Protein AF-A0A7X8VBN8-F1 (afdb_monomer_lite)

Structure (mmCIF, N/CA/C/O backbone):
data_AF-A0A7X8VBN8-F1
#
_entry.id   AF-A0A7X8VBN8-F1
#
loop_
_atom_site.group_PDB
_atom_site.id
_atom_site.type_symbol
_atom_site.label_atom_id
_atom_site.label_alt_id
_atom_site.label_comp_id
_atom_site.label_asym_id
_atom_site.label_entity_id
_atom_site.label_seq_id
_atom_site.pdbx_PDB_ins_code
_atom_site.Cartn_x
_atom_site.Cartn_y
_atom_site.Cartn_z
_atom_site.occupancy
_atom_site.B_iso_or_equiv
_atom_site.auth_seq_id
_atom_site.auth_comp_id
_atom_site.auth_asym_id
_atom_site.auth_atom_id
_atom_site.pdbx_PDB_model_num
ATOM 1 N N . MET A 1 1 ? -32.458 -10.346 3.903 1.00 49.62 1 MET A N 1
ATOM 2 C CA . MET A 1 1 ? -31.113 -10.942 4.096 1.00 49.62 1 MET A CA 1
ATOM 3 C C . MET A 1 1 ? -30.319 -10.821 2.793 1.00 49.62 1 MET A C 1
ATOM 5 O O . MET A 1 1 ? -30.757 -11.401 1.813 1.00 49.62 1 MET A O 1
ATOM 9 N N . LYS A 1 2 ? -29.226 -10.033 2.747 1.00 47.47 2 LYS A N 1
ATOM 10 C CA . LYS A 1 2 ? -28.060 -10.204 1.834 1.00 47.47 2 LYS A CA 1
ATOM 11 C C . LYS A 1 2 ? -26.973 -9.147 2.138 1.00 47.47 2 LYS A C 1
ATOM 13 O O . LYS A 1 2 ? -26.711 -8.245 1.353 1.00 47.47 2 LYS A O 1
ATOM 18 N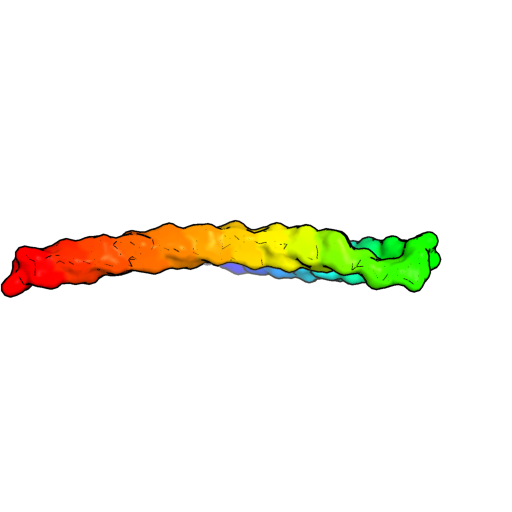 N . LYS A 1 3 ? -26.305 -9.290 3.2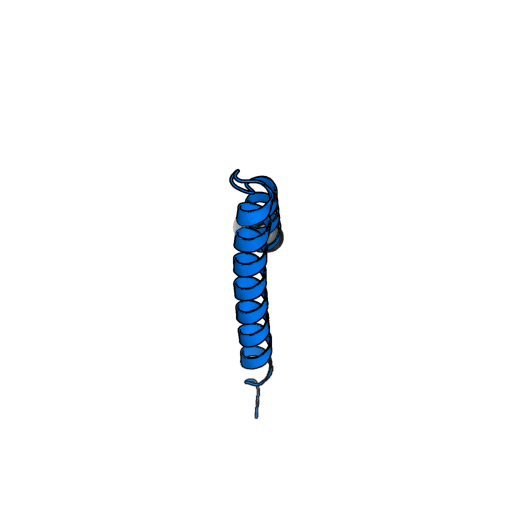90 1.00 51.16 3 LYS A N 1
ATOM 19 C CA . LYS A 1 3 ? -25.136 -8.488 3.722 1.00 51.16 3 LYS A CA 1
ATOM 20 C C . LYS A 1 3 ? -23.818 -8.852 2.993 1.00 51.16 3 LYS A C 1
ATOM 22 O O . LYS A 1 3 ? -22.749 -8.461 3.433 1.00 51.16 3 LYS A O 1
ATOM 27 N N . ASN A 1 4 ? -23.868 -9.559 1.856 1.00 53.94 4 ASN A N 1
ATOM 28 C CA . ASN A 1 4 ? -22.682 -10.211 1.261 1.00 53.94 4 ASN A CA 1
ATOM 29 C C . ASN A 1 4 ? -22.199 -9.579 -0.063 1.00 53.94 4 ASN A C 1
ATOM 31 O O . ASN A 1 4 ? -21.314 -10.130 -0.718 1.00 53.94 4 ASN A O 1
ATOM 35 N N . ARG A 1 5 ? -22.791 -8.461 -0.511 1.00 56.41 5 ARG A N 1
ATOM 36 C CA . ARG A 1 5 ? -22.428 -7.809 -1.791 1.00 56.41 5 ARG A CA 1
ATOM 37 C C . ARG A 1 5 ? -21.249 -6.843 -1.651 1.00 56.41 5 ARG A C 1
ATOM 39 O O . ARG A 1 5 ? -20.435 -6.771 -2.565 1.00 56.41 5 ARG A O 1
ATOM 46 N N . PHE A 1 6 ? -21.117 -6.185 -0.498 1.00 59.34 6 PHE A N 1
ATOM 47 C CA . PHE A 1 6 ? -20.013 -5.259 -0.234 1.00 59.34 6 PHE A CA 1
ATOM 48 C C . PHE A 1 6 ? -18.665 -5.986 -0.144 1.00 59.34 6 PHE A C 1
ATOM 50 O O . PHE A 1 6 ? -17.714 -5.543 -0.777 1.00 59.34 6 PHE A O 1
ATOM 57 N N . SER A 1 7 ? -18.591 -7.162 0.496 1.00 70.38 7 SER A N 1
ATOM 58 C CA . SER A 1 7 ? -17.332 -7.925 0.560 1.00 70.38 7 SER A CA 1
ATOM 59 C C . SER A 1 7 ? -16.778 -8.297 -0.810 1.00 70.38 7 SER A C 1
ATOM 61 O O . SER A 1 7 ? -15.583 -8.178 -1.013 1.00 70.38 7 SER A O 1
ATOM 63 N N . LYS A 1 8 ? -17.601 -8.726 -1.772 1.00 77.69 8 LYS A N 1
ATOM 64 C CA . LYS A 1 8 ? -17.063 -9.207 -3.057 1.00 77.69 8 LYS A CA 1
ATOM 65 C C . LYS A 1 8 ? -16.547 -8.076 -3.944 1.00 77.69 8 LYS A C 1
ATOM 67 O O . LYS A 1 8 ? -15.513 -8.246 -4.575 1.00 77.69 8 LYS A O 1
ATOM 72 N N . LEU A 1 9 ? -17.239 -6.935 -3.970 1.00 83.69 9 LEU A N 1
ATOM 73 C CA . LEU A 1 9 ? -16.805 -5.766 -4.742 1.00 83.69 9 LEU A CA 1
ATOM 74 C C . LEU A 1 9 ? -15.549 -5.127 -4.153 1.00 83.69 9 LEU A C 1
ATOM 76 O O . LEU A 1 9 ? -14.619 -4.843 -4.896 1.00 83.69 9 LEU A O 1
ATOM 80 N N . ILE A 1 10 ? -15.498 -4.952 -2.831 1.00 85.00 10 ILE A N 1
ATOM 81 C CA . ILE A 1 10 ? -14.308 -4.421 -2.158 1.00 85.00 10 ILE A CA 1
ATOM 82 C C . ILE A 1 10 ? -13.126 -5.378 -2.307 1.00 85.00 10 ILE A C 1
ATOM 84 O O . ILE A 1 10 ? -12.034 -4.930 -2.630 1.00 85.00 10 ILE A O 1
ATOM 88 N N . VAL A 1 11 ? -13.334 -6.690 -2.165 1.00 85.44 11 VAL A N 1
ATOM 89 C CA . VAL A 1 11 ? -12.265 -7.674 -2.395 1.00 85.44 11 VAL A CA 1
ATOM 90 C C . VAL A 1 11 ? -11.780 -7.629 -3.847 1.00 85.44 11 VAL A C 1
ATOM 92 O O . VAL A 1 11 ? -10.576 -7.584 -4.072 1.00 85.44 11 VAL A O 1
ATOM 95 N N . ALA A 1 12 ? -12.682 -7.565 -4.832 1.00 88.31 12 ALA A N 1
ATOM 96 C CA . ALA A 1 12 ? -12.298 -7.435 -6.238 1.00 88.31 12 ALA A CA 1
ATOM 97 C C . ALA A 1 12 ? -11.530 -6.132 -6.516 1.00 88.31 12 ALA A C 1
ATOM 99 O O . ALA A 1 12 ? -10.528 -6.160 -7.225 1.00 88.31 12 ALA A O 1
ATOM 100 N N . LEU A 1 13 ? -11.957 -5.013 -5.922 1.00 87.06 13 LEU A N 1
ATOM 101 C CA . LEU A 1 13 ? -11.271 -3.726 -6.023 1.00 87.06 13 LEU A CA 1
ATOM 102 C C . LEU A 1 13 ? -9.857 -3.807 -5.437 1.00 87.06 13 LEU A C 1
ATOM 104 O O . LEU A 1 13 ? -8.914 -3.395 -6.099 1.00 87.06 13 LEU A O 1
ATOM 108 N N . ILE A 1 14 ? -9.696 -4.382 -4.241 1.00 86.00 14 ILE A N 1
ATOM 109 C CA . ILE A 1 14 ? -8.389 -4.550 -3.585 1.00 86.00 14 ILE A CA 1
ATOM 110 C C . ILE A 1 14 ? -7.447 -5.394 -4.450 1.00 86.00 14 ILE A C 1
ATOM 112 O O . ILE A 1 14 ? -6.276 -5.041 -4.603 1.00 86.00 14 ILE A O 1
ATOM 116 N N . VAL A 1 15 ? -7.949 -6.490 -5.025 1.00 88.62 15 VAL A N 1
ATOM 117 C CA . VAL A 1 15 ? -7.165 -7.363 -5.910 1.00 88.62 15 VAL A CA 1
ATOM 118 C C . VAL A 1 15 ? -6.750 -6.612 -7.174 1.00 88.62 15 VAL A C 1
ATOM 120 O O . VAL A 1 15 ? -5.565 -6.579 -7.488 1.00 88.62 15 VAL A O 1
ATOM 123 N N . LEU A 1 16 ? -7.691 -5.952 -7.855 1.00 91.38 16 LEU A N 1
ATOM 124 C CA . LEU A 1 16 ? -7.421 -5.191 -9.078 1.00 91.38 16 LEU A CA 1
ATOM 125 C C . LEU A 1 16 ? -6.385 -4.089 -8.828 1.00 91.38 16 LEU A C 1
ATOM 127 O O . LEU A 1 16 ? -5.448 -3.927 -9.604 1.00 91.38 16 LEU A O 1
ATOM 131 N N . LEU A 1 17 ? -6.519 -3.382 -7.710 1.00 88.75 17 LEU A N 1
ATOM 132 C CA . LEU A 1 17 ? -5.632 -2.299 -7.313 1.00 88.75 17 LEU A CA 1
ATOM 133 C C . LEU A 1 17 ? -4.205 -2.802 -7.009 1.00 88.75 17 LEU A C 1
ATOM 135 O O . LEU A 1 17 ? -3.239 -2.195 -7.464 1.00 88.75 17 LEU A O 1
ATOM 139 N N . ASN A 1 18 ? -4.056 -3.953 -6.339 1.00 87.50 18 ASN A N 1
ATOM 140 C CA . ASN A 1 18 ? -2.746 -4.580 -6.111 1.00 87.50 18 ASN A CA 1
ATOM 141 C C . ASN A 1 18 ? -2.117 -5.116 -7.405 1.00 87.50 18 ASN A C 1
ATOM 143 O O . ASN A 1 18 ? -0.922 -4.929 -7.634 1.00 87.50 18 ASN A O 1
ATOM 147 N N . THR A 1 19 ? -2.906 -5.758 -8.272 1.00 91.38 19 THR A N 1
ATOM 148 C CA . THR A 1 19 ? -2.425 -6.240 -9.574 1.00 91.38 19 THR A CA 1
ATOM 149 C C . THR A 1 19 ? -1.982 -5.077 -10.461 1.00 91.38 19 THR A C 1
ATOM 151 O O . THR A 1 19 ? -0.906 -5.136 -11.052 1.00 91.38 19 THR A O 1
ATOM 154 N N . GLY A 1 20 ? -2.761 -3.994 -10.512 1.00 90.94 20 GLY A N 1
ATOM 155 C CA . GLY A 1 20 ? -2.405 -2.779 -11.244 1.00 90.94 20 GLY A CA 1
ATOM 156 C C . GLY A 1 20 ? -1.133 -2.126 -10.705 1.00 90.94 20 GLY A C 1
ATOM 157 O O . GLY A 1 20 ? -0.266 -1.739 -11.487 1.00 90.94 20 GLY A O 1
ATOM 158 N N . PHE A 1 21 ? -0.975 -2.074 -9.381 1.00 85.94 21 PHE A N 1
ATOM 159 C CA . PHE A 1 21 ? 0.243 -1.577 -8.747 1.00 85.94 21 PHE A CA 1
ATOM 160 C C . PHE A 1 21 ? 1.481 -2.402 -9.140 1.00 85.94 21 PHE A C 1
ATOM 162 O O . PHE A 1 21 ? 2.484 -1.831 -9.563 1.00 85.94 21 PHE A O 1
ATOM 169 N N . ALA A 1 22 ? 1.400 -3.735 -9.091 1.00 87.31 22 ALA A N 1
ATOM 170 C CA . ALA A 1 22 ? 2.500 -4.613 -9.495 1.00 87.31 22 ALA A CA 1
ATOM 171 C C . ALA A 1 22 ? 2.885 -4.432 -10.976 1.00 87.31 22 ALA A C 1
ATOM 173 O O . ALA A 1 22 ? 4.070 -4.347 -11.300 1.00 87.31 22 ALA A O 1
ATOM 174 N N . ILE A 1 23 ? 1.894 -4.313 -11.869 1.00 89.62 23 ILE A N 1
ATOM 175 C CA . ILE A 1 23 ? 2.122 -4.025 -13.295 1.00 89.62 23 ILE A CA 1
ATOM 176 C C . ILE A 1 23 ? 2.792 -2.655 -13.469 1.00 89.62 23 ILE A C 1
ATOM 178 O O . ILE A 1 23 ? 3.740 -2.534 -14.242 1.00 89.62 23 ILE A O 1
ATOM 182 N N . GLY A 1 24 ? 2.342 -1.633 -12.737 1.00 87.56 24 GLY A N 1
ATOM 183 C CA . GLY A 1 24 ? 2.940 -0.298 -12.761 1.00 87.56 24 GLY A CA 1
ATOM 184 C C . GLY A 1 24 ? 4.398 -0.298 -12.299 1.00 87.56 24 GLY A C 1
ATOM 185 O O . GLY A 1 24 ? 5.249 0.293 -12.959 1.00 87.56 24 GLY A O 1
ATOM 186 N N . VAL A 1 25 ? 4.708 -1.018 -11.217 1.00 85.56 25 VAL A N 1
ATOM 187 C CA . VAL A 1 25 ? 6.080 -1.198 -10.719 1.00 85.56 25 VAL A CA 1
ATOM 188 C C . VAL A 1 25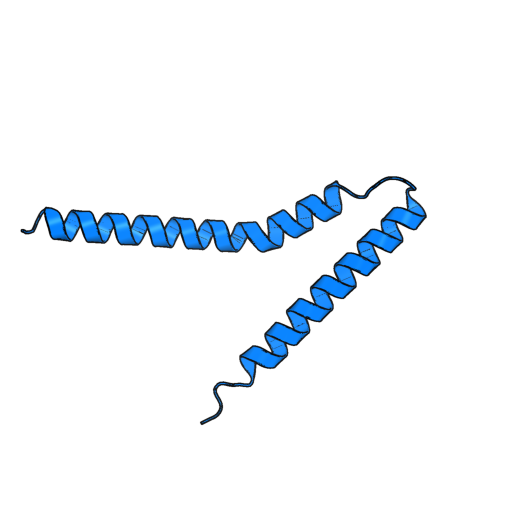 ? 6.958 -1.888 -11.761 1.00 85.56 25 VAL A C 1
ATOM 190 O O . VAL A 1 25 ? 8.041 -1.387 -12.056 1.00 85.56 25 VAL A O 1
ATOM 193 N N . LEU A 1 26 ? 6.482 -2.979 -12.369 1.00 85.00 26 LEU A N 1
ATOM 194 C CA . LEU A 1 26 ? 7.191 -3.675 -13.448 1.00 85.00 26 LEU A CA 1
ATOM 195 C C . LEU A 1 26 ? 7.422 -2.769 -14.665 1.00 85.00 26 LEU A C 1
ATOM 197 O O . LEU A 1 26 ? 8.518 -2.752 -15.217 1.00 85.00 26 LEU A O 1
ATOM 201 N N . TYR A 1 27 ? 6.424 -1.978 -15.064 1.00 86.06 27 TYR A N 1
ATOM 202 C CA . TYR A 1 27 ? 6.552 -1.043 -16.182 1.00 86.06 27 TYR A CA 1
ATOM 203 C C . TYR A 1 27 ? 7.592 0.051 -15.910 1.00 86.06 27 TYR A C 1
ATOM 205 O O . TYR A 1 27 ? 8.434 0.337 -16.763 1.00 86.06 27 TYR A O 1
ATOM 213 N N . VAL A 1 28 ? 7.567 0.651 -14.717 1.00 85.00 28 VAL A N 1
ATOM 214 C CA . VAL A 1 28 ? 8.553 1.669 -14.327 1.00 85.00 28 VAL A CA 1
ATOM 215 C C . VAL A 1 28 ? 9.947 1.054 -14.229 1.00 85.00 28 VAL A C 1
ATOM 217 O O . VAL A 1 28 ? 10.903 1.651 -14.719 1.00 85.00 28 VAL A O 1
ATOM 220 N N . PHE A 1 29 ? 10.061 -0.158 -13.686 1.00 81.94 29 PHE A N 1
ATOM 221 C CA . PHE A 1 29 ? 11.323 -0.890 -13.623 1.00 81.94 29 PHE A CA 1
ATOM 222 C C . PHE A 1 29 ? 11.919 -1.128 -15.019 1.00 81.94 29 PHE A C 1
ATOM 224 O O . PHE A 1 29 ? 13.090 -0.831 -15.238 1.00 81.94 29 PHE A O 1
ATOM 231 N N . LEU A 1 30 ? 11.105 -1.555 -15.993 1.00 81.56 30 LEU A N 1
ATOM 232 C CA . LEU A 1 30 ? 11.540 -1.732 -17.387 1.00 81.56 30 LEU A CA 1
ATOM 233 C C . LEU A 1 30 ? 11.988 -0.419 -18.053 1.00 81.56 30 LEU A C 1
ATOM 235 O O . LEU A 1 30 ? 12.846 -0.439 -18.931 1.00 81.56 30 LEU A O 1
ATOM 239 N N . ARG A 1 31 ? 11.414 0.724 -17.656 1.00 80.38 31 ARG A N 1
ATOM 240 C CA . ARG A 1 31 ? 11.733 2.053 -18.209 1.00 80.38 31 ARG A CA 1
ATOM 241 C C . ARG A 1 31 ? 12.963 2.709 -17.581 1.00 80.38 31 ARG A C 1
ATOM 243 O O . ARG A 1 31 ? 13.655 3.444 -18.277 1.00 80.38 31 ARG A O 1
ATOM 250 N N . VAL A 1 32 ? 13.182 2.518 -16.282 1.00 79.75 32 VAL A N 1
ATOM 251 C CA . VAL A 1 32 ? 14.193 3.251 -15.496 1.00 79.75 32 VAL A CA 1
ATOM 252 C C . VAL A 1 32 ? 15.426 2.386 -15.209 1.00 79.75 32 VAL A C 1
ATOM 254 O O . VAL A 1 32 ? 16.508 2.920 -14.984 1.00 79.75 32 VAL A O 1
ATOM 257 N N . GLY A 1 33 ? 15.289 1.054 -15.213 1.00 69.50 33 GLY A N 1
ATOM 258 C CA . GLY A 1 33 ? 16.370 0.114 -14.886 1.00 69.50 33 GLY A CA 1
ATOM 259 C C . GLY A 1 33 ? 16.812 0.147 -13.417 1.00 69.50 33 GLY A C 1
ATOM 260 O O . GLY A 1 33 ? 17.767 -0.525 -13.046 1.00 69.50 33 GLY A O 1
ATOM 261 N N . SER A 1 34 ? 16.130 0.934 -12.582 1.00 68.81 34 SER A N 1
ATOM 262 C CA . SER A 1 34 ? 16.353 1.064 -11.142 1.00 68.81 34 SER A CA 1
ATOM 263 C C . SER A 1 34 ? 15.043 0.802 -10.407 1.00 68.81 34 SER A C 1
ATOM 265 O O . SER A 1 34 ? 13.958 1.063 -10.935 1.00 68.81 34 SER A O 1
ATOM 267 N N . GLU A 1 35 ? 15.137 0.278 -9.190 1.00 72.25 35 GLU A N 1
ATOM 268 C CA . GLU A 1 35 ? 13.972 -0.073 -8.383 1.00 72.25 35 GLU A CA 1
ATOM 269 C C . GLU A 1 35 ? 13.130 1.174 -8.056 1.00 72.25 35 GLU A C 1
ATOM 271 O O . GLU A 1 35 ? 13.657 2.150 -7.515 1.00 72.25 35 GLU A O 1
ATOM 276 N N . PRO A 1 36 ? 11.814 1.174 -8.345 1.00 79.19 36 PRO A N 1
ATOM 277 C CA . PRO A 1 36 ? 10.942 2.315 -8.083 1.00 79.19 36 PRO A CA 1
ATOM 278 C C . PRO A 1 36 ? 10.542 2.391 -6.599 1.00 79.19 36 PRO A C 1
ATOM 280 O O . PRO A 1 36 ? 9.367 2.298 -6.236 1.00 79.19 36 PRO A O 1
ATOM 283 N N . THR A 1 37 ? 11.528 2.583 -5.723 1.00 80.50 37 THR A N 1
ATOM 284 C CA . THR A 1 37 ? 11.376 2.632 -4.259 1.00 80.50 37 THR A CA 1
ATOM 285 C C . THR A 1 37 ? 10.378 3.696 -3.801 1.00 80.50 37 THR A C 1
ATOM 287 O O . THR A 1 37 ? 9.605 3.448 -2.880 1.00 80.50 37 THR A O 1
ATOM 290 N N . ALA A 1 38 ? 10.316 4.844 -4.482 1.00 82.06 38 ALA A N 1
ATOM 291 C CA . ALA A 1 38 ? 9.360 5.910 -4.183 1.00 82.06 38 ALA A CA 1
ATOM 292 C C . ALA A 1 38 ? 7.894 5.490 -4.414 1.00 82.06 38 ALA A C 1
ATOM 294 O O . ALA A 1 38 ? 7.032 5.788 -3.590 1.00 82.06 38 ALA A O 1
ATOM 295 N N . LEU A 1 39 ? 7.608 4.762 -5.500 1.00 82.19 39 LEU A N 1
ATOM 296 C CA . LEU A 1 39 ? 6.262 4.256 -5.806 1.00 82.19 39 LEU A CA 1
ATOM 297 C C . LEU A 1 39 ? 5.835 3.183 -4.803 1.00 82.19 39 LEU A C 1
ATOM 299 O O . LEU A 1 39 ? 4.695 3.179 -4.347 1.00 82.19 39 LEU A O 1
ATOM 303 N N . VAL A 1 40 ? 6.769 2.310 -4.423 1.00 82.94 40 VAL A N 1
ATOM 304 C CA . VAL A 1 40 ? 6.558 1.287 -3.394 1.00 82.94 40 VAL A CA 1
ATOM 305 C C . VAL A 1 40 ? 6.296 1.919 -2.031 1.00 82.94 40 VAL A C 1
ATOM 307 O O . VAL A 1 40 ? 5.305 1.589 -1.383 1.00 82.94 40 VAL A O 1
ATOM 310 N N . ALA A 1 41 ? 7.124 2.875 -1.617 1.00 85.00 41 ALA A N 1
ATOM 311 C CA . ALA A 1 41 ? 6.943 3.583 -0.358 1.00 85.00 41 ALA A CA 1
ATOM 312 C C . ALA A 1 41 ? 5.603 4.331 -0.313 1.00 85.00 41 ALA A C 1
ATOM 314 O O . ALA A 1 41 ? 4.877 4.209 0.670 1.00 85.00 41 ALA A O 1
ATOM 315 N N . ALA A 1 42 ? 5.238 5.046 -1.382 1.00 85.12 42 ALA A N 1
ATOM 316 C CA . ALA A 1 42 ? 3.960 5.751 -1.469 1.00 85.12 42 ALA A CA 1
ATOM 317 C C . ALA A 1 42 ? 2.762 4.790 -1.391 1.00 85.12 42 ALA A C 1
ATOM 319 O O . ALA A 1 42 ? 1.795 5.073 -0.686 1.00 85.12 42 ALA A O 1
ATOM 320 N N . TRP A 1 43 ? 2.844 3.636 -2.059 1.00 83.69 43 TRP A N 1
ATOM 321 C CA . TRP A 1 43 ? 1.803 2.610 -2.039 1.00 83.69 43 TRP A CA 1
ATOM 322 C C . TRP A 1 43 ? 1.561 2.052 -0.637 1.00 83.69 43 TRP A C 1
ATOM 324 O O . TRP A 1 43 ? 0.436 2.071 -0.139 1.00 83.69 43 TRP A O 1
ATOM 334 N N . PHE A 1 44 ? 2.629 1.622 0.036 1.00 83.00 44 PHE A N 1
ATOM 335 C CA . PHE A 1 44 ? 2.527 1.082 1.389 1.00 83.00 44 PHE A CA 1
ATOM 336 C C . PHE A 1 44 ? 2.158 2.147 2.422 1.00 83.00 44 PHE A C 1
ATOM 338 O O . PHE A 1 44 ? 1.397 1.854 3.346 1.00 83.00 44 PHE A O 1
ATOM 345 N N . ALA A 1 45 ? 2.649 3.379 2.267 1.00 86.06 45 ALA A N 1
ATOM 346 C CA . ALA A 1 45 ? 2.255 4.497 3.116 1.00 86.06 45 ALA A CA 1
ATOM 347 C C . ALA A 1 45 ? 0.761 4.809 2.968 1.00 86.06 45 ALA A C 1
ATOM 349 O O . ALA A 1 45 ? 0.087 5.024 3.971 1.00 86.06 45 ALA A O 1
ATOM 350 N N . PHE A 1 46 ? 0.225 4.760 1.746 1.00 83.69 46 PHE A N 1
ATOM 351 C CA . PHE A 1 46 ? -1.197 4.956 1.488 1.00 83.69 46 PHE A CA 1
ATOM 352 C C . PHE A 1 46 ? -2.049 3.843 2.114 1.00 83.69 46 PHE A C 1
ATOM 354 O O . PHE A 1 46 ? -2.951 4.128 2.898 1.00 83.69 46 PHE A O 1
ATOM 361 N N . THR A 1 47 ? -1.731 2.568 1.858 1.00 82.94 47 THR A N 1
ATOM 362 C CA . THR A 1 47 ? -2.540 1.447 2.372 1.00 82.94 47 THR A CA 1
ATOM 363 C C . THR A 1 47 ? -2.429 1.259 3.887 1.00 82.94 47 THR A C 1
ATOM 365 O O . THR A 1 47 ? -3.352 0.737 4.510 1.00 82.94 47 THR A O 1
ATOM 368 N N . THR A 1 48 ? -1.308 1.659 4.494 1.00 83.19 48 THR A N 1
ATOM 369 C CA . THR A 1 48 ? -1.047 1.457 5.932 1.00 83.19 48 THR A CA 1
ATOM 370 C C . THR A 1 48 ? -1.365 2.700 6.767 1.00 83.19 48 THR A C 1
ATOM 372 O O . THR A 1 48 ? -1.754 2.577 7.930 1.00 83.19 48 THR A O 1
ATOM 375 N N . GLY A 1 49 ? -1.233 3.900 6.196 1.00 83.44 49 GLY A N 1
ATOM 376 C CA . GLY A 1 49 ? -1.355 5.168 6.916 1.00 83.44 49 GLY A CA 1
ATOM 377 C C . GLY A 1 49 ? -2.750 5.415 7.486 1.00 83.44 49 GLY A C 1
ATOM 378 O O . GLY A 1 49 ? -2.886 5.717 8.673 1.00 83.44 49 GLY A O 1
ATOM 379 N N . GLU A 1 50 ? -3.795 5.219 6.678 1.00 76.75 50 GLU A N 1
ATOM 380 C CA . GLU A 1 50 ? -5.182 5.452 7.108 1.00 76.75 50 GLU A CA 1
ATOM 381 C C . GLU A 1 50 ? -5.608 4.481 8.223 1.00 76.75 50 GLU A C 1
ATOM 383 O O . GLU A 1 50 ? -6.266 4.873 9.191 1.00 76.75 50 GLU A O 1
ATOM 388 N N . LEU A 1 51 ? -5.162 3.220 8.153 1.00 81.62 51 LEU A N 1
ATOM 389 C CA . LEU A 1 51 ? -5.451 2.216 9.178 1.00 81.62 51 LEU A CA 1
ATOM 390 C C . LEU A 1 51 ? -4.717 2.514 10.491 1.00 81.62 51 LEU A C 1
ATOM 392 O O . LEU A 1 51 ? -5.301 2.385 11.569 1.00 81.62 51 LEU A O 1
ATOM 396 N N . TRP A 1 52 ? -3.456 2.943 10.410 1.00 80.56 52 TRP A N 1
ATOM 397 C CA . TRP A 1 52 ? -2.661 3.312 11.580 1.00 80.56 52 TRP A CA 1
ATOM 398 C C . TRP A 1 52 ? -3.252 4.520 12.316 1.00 80.56 52 TRP A C 1
ATOM 400 O O . TRP A 1 52 ? -3.347 4.518 13.546 1.00 80.56 52 TRP A O 1
ATOM 410 N N . MET A 1 53 ? -3.731 5.521 11.572 1.00 83.38 53 MET A N 1
ATOM 411 C CA . MET A 1 53 ? -4.403 6.690 12.141 1.00 83.38 53 MET A CA 1
ATOM 412 C C . MET A 1 53 ? -5.692 6.300 12.881 1.00 83.38 53 MET A C 1
ATOM 414 O O . MET A 1 53 ? -5.900 6.706 14.028 1.00 83.38 53 MET A O 1
ATOM 418 N N . LEU A 1 54 ? -6.533 5.457 12.274 1.00 83.44 54 LEU A N 1
ATOM 419 C CA . LEU A 1 54 ? -7.771 4.978 12.900 1.00 83.44 54 LEU A CA 1
ATOM 420 C C . LEU A 1 54 ? -7.505 4.092 14.125 1.00 83.44 54 LEU A C 1
ATOM 422 O O . LEU A 1 54 ? -8.181 4.231 15.150 1.00 83.44 54 LEU A O 1
ATOM 426 N N . ALA A 1 55 ? -6.500 3.217 14.054 1.00 81.56 55 ALA A N 1
ATOM 427 C CA . ALA A 1 55 ? -6.068 2.397 15.182 1.00 81.56 55 ALA A CA 1
ATOM 428 C C . ALA A 1 55 ? -5.571 3.261 16.354 1.00 81.56 55 ALA A C 1
ATOM 430 O O . ALA A 1 55 ? -5.917 2.992 17.507 1.00 81.56 55 ALA A O 1
ATOM 431 N N . GLY A 1 56 ? -4.831 4.337 16.064 1.00 83.31 56 GLY A N 1
ATOM 432 C CA . GLY A 1 56 ? -4.380 5.311 17.058 1.00 83.31 56 GLY A CA 1
ATOM 433 C C . GLY A 1 56 ? -5.539 6.003 17.776 1.00 83.31 56 GLY A C 1
ATOM 434 O O . GLY A 1 56 ? -5.587 6.010 19.006 1.00 83.31 56 GLY A O 1
ATOM 435 N N . ILE A 1 57 ? -6.527 6.512 17.031 1.00 86.69 57 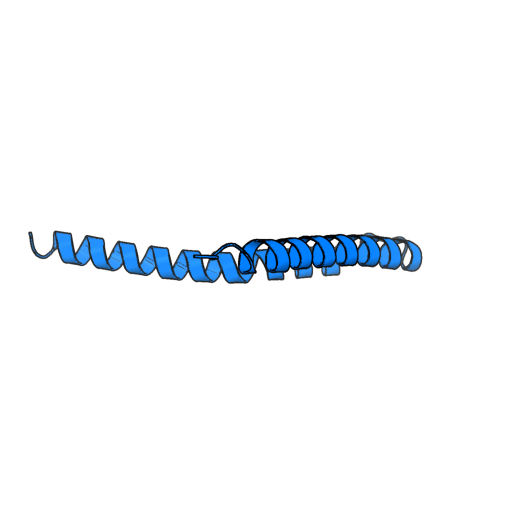ILE A N 1
ATOM 436 C CA . ILE A 1 57 ? -7.714 7.159 17.617 1.00 86.69 57 ILE A CA 1
ATOM 437 C C . ILE A 1 57 ? -8.505 6.168 18.481 1.00 86.69 57 ILE A C 1
ATOM 439 O O . ILE A 1 57 ? -8.923 6.513 19.589 1.00 86.69 57 ILE A O 1
ATOM 443 N N . LYS A 1 58 ? -8.689 4.926 18.014 1.00 85.19 58 LYS A N 1
ATOM 444 C CA . LYS A 1 58 ? -9.383 3.884 18.785 1.00 85.19 58 LYS A CA 1
ATOM 445 C C . LYS A 1 58 ? -8.653 3.563 20.093 1.00 85.19 58 LYS A C 1
ATOM 447 O O . LYS A 1 58 ? -9.296 3.473 21.135 1.00 85.19 58 LYS A O 1
ATOM 452 N N . LYS A 1 59 ? -7.322 3.454 20.059 1.00 84.69 59 LYS A N 1
ATOM 453 C CA . LYS A 1 59 ? -6.489 3.217 21.248 1.00 84.69 59 LYS A CA 1
ATOM 454 C C . LYS A 1 59 ? -6.600 4.355 22.269 1.00 84.69 59 LYS A C 1
ATOM 456 O O . LYS A 1 59 ? -6.691 4.090 23.464 1.00 84.69 59 LYS A O 1
ATOM 461 N N . SER A 1 60 ? -6.634 5.606 21.810 1.00 86.25 60 SER A N 1
ATOM 462 C CA . SER A 1 60 ? -6.797 6.774 22.686 1.00 86.25 60 SER A CA 1
ATOM 463 C C . SER A 1 60 ? -8.175 6.836 23.349 1.00 86.25 60 SER A C 1
ATOM 465 O O . SER A 1 60 ? -8.267 7.228 24.509 1.00 86.25 60 SER A O 1
ATOM 467 N N . LYS A 1 61 ? -9.239 6.428 22.643 1.00 86.75 61 LYS A N 1
AT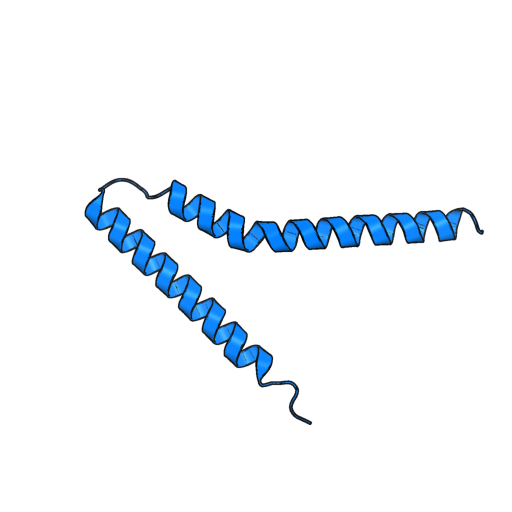OM 468 C CA . LYS A 1 61 ? -10.595 6.347 23.212 1.00 86.75 61 LYS A CA 1
ATOM 469 C C . LYS A 1 61 ? -10.688 5.299 24.322 1.00 86.75 61 LYS A C 1
ATOM 471 O O . LYS A 1 61 ? -11.105 5.644 25.419 1.00 86.75 61 LYS A O 1
ATOM 476 N N . LEU A 1 62 ? -10.194 4.086 24.066 1.00 88.12 62 LEU A N 1
ATOM 477 C CA . LEU A 1 62 ? -10.174 2.995 25.053 1.00 88.12 62 LEU A CA 1
ATOM 478 C C . LEU A 1 62 ? -9.409 3.385 26.327 1.00 88.12 62 LEU A C 1
ATOM 480 O O . LEU A 1 62 ? -9.902 3.186 27.429 1.00 88.12 62 LEU A O 1
ATOM 484 N N . LYS A 1 63 ? -8.244 4.035 26.190 1.00 85.94 63 LYS A N 1
ATOM 485 C CA . LYS A 1 63 ? -7.487 4.549 27.346 1.00 85.94 63 LYS A CA 1
ATOM 486 C C . LYS A 1 63 ? -8.258 5.583 28.170 1.00 85.94 63 LYS A C 1
ATOM 488 O O . LYS A 1 63 ? -8.035 5.692 29.375 1.00 85.94 63 LYS A O 1
ATOM 493 N N . LYS A 1 64 ? -9.083 6.406 27.519 1.00 83.81 64 LYS A N 1
ATOM 494 C CA . LYS A 1 64 ? -9.884 7.431 28.196 1.00 83.81 64 LYS A CA 1
ATOM 495 C C . LYS A 1 64 ? -11.052 6.800 28.953 1.00 83.81 64 LYS A C 1
ATOM 497 O O . LYS A 1 64 ? -11.321 7.230 30.067 1.00 83.81 64 LYS A O 1
ATOM 502 N N . GLU A 1 65 ? -11.681 5.780 28.372 1.00 83.56 65 GLU A N 1
ATOM 503 C CA . GLU A 1 65 ? -12.721 4.969 29.018 1.00 83.56 65 GLU A CA 1
ATOM 504 C C . GLU A 1 65 ? -12.166 4.222 30.244 1.00 83.56 65 GLU A C 1
ATOM 506 O O . GLU A 1 65 ? -12.709 4.391 31.330 1.00 83.56 65 GLU A O 1
ATOM 511 N N . GLU A 1 66 ? -11.019 3.536 30.125 1.00 83.56 66 GLU A N 1
ATOM 512 C CA . GLU A 1 66 ? -10.368 2.855 31.262 1.00 83.56 66 GLU A CA 1
ATOM 513 C C . GLU A 1 66 ? -10.025 3.809 32.420 1.00 83.56 66 GLU A C 1
ATOM 515 O O . GLU A 1 66 ? -10.179 3.452 33.585 1.00 83.56 66 GLU A O 1
ATOM 520 N N . ASN A 1 67 ? -9.536 5.027 32.141 1.00 81.31 67 ASN A N 1
ATOM 521 C CA . ASN A 1 67 ? -9.247 5.988 33.216 1.00 81.31 67 ASN A CA 1
ATOM 522 C C . ASN A 1 67 ? -10.523 6.513 33.879 1.00 81.31 67 ASN A C 1
ATOM 524 O O . ASN A 1 67 ? -10.534 6.655 35.096 1.00 81.31 67 ASN A O 1
ATOM 528 N N . TYR A 1 68 ? -11.592 6.741 33.110 1.00 84.25 68 TYR A N 1
ATOM 529 C CA . TYR A 1 68 ? -12.890 7.123 33.668 1.00 84.25 68 TYR A CA 1
ATOM 530 C C . TYR A 1 68 ? -13.447 6.032 34.587 1.00 84.25 68 TYR A C 1
ATOM 532 O O . TYR A 1 68 ? -13.888 6.337 35.691 1.00 84.25 68 TYR A O 1
ATOM 540 N N . GLU A 1 69 ? -13.397 4.765 34.169 1.00 82.44 69 GLU A N 1
ATOM 541 C CA . GLU A 1 69 ? -13.846 3.645 35.004 1.00 82.44 69 GLU A CA 1
ATOM 542 C C . GLU A 1 69 ? -13.015 3.511 36.286 1.00 82.44 69 GLU A C 1
ATOM 544 O O . GLU A 1 69 ? -13.585 3.241 37.337 1.00 82.44 69 GLU A O 1
ATOM 549 N N . ARG A 1 70 ? -11.697 3.761 36.237 1.00 80.19 70 ARG A N 1
ATOM 550 C CA . ARG A 1 70 ? -10.829 3.729 37.430 1.00 80.19 70 ARG A CA 1
ATOM 551 C C . ARG A 1 70 ? -10.978 4.919 38.378 1.00 80.19 70 ARG A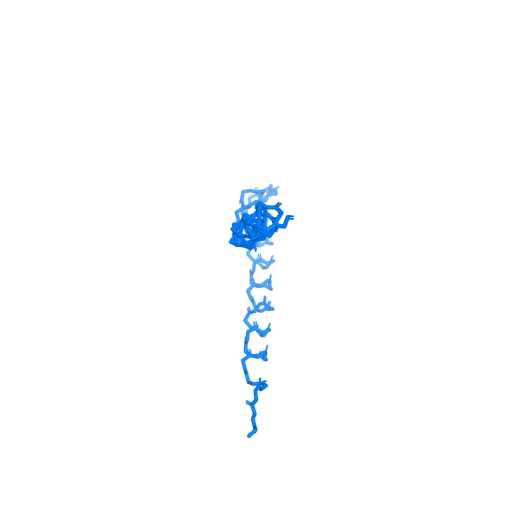 C 1
ATOM 553 O O . ARG A 1 70 ? -10.623 4.774 39.536 1.00 80.19 70 ARG A O 1
ATOM 560 N N . GLU A 1 71 ? -11.412 6.087 37.907 1.00 78.94 71 GLU A N 1
ATOM 561 C CA . GLU A 1 71 ? -11.674 7.248 38.777 1.00 78.94 71 GLU A CA 1
ATOM 562 C C . GLU A 1 71 ? -13.059 7.193 39.440 1.00 78.94 71 GLU A C 1
ATOM 564 O O . GLU A 1 71 ? -13.281 7.865 40.444 1.00 78.94 71 GLU A O 1
ATOM 569 N N . ASN A 1 72 ? -13.995 6.422 38.880 1.00 76.94 72 ASN A N 1
ATOM 570 C CA . ASN A 1 72 ? -15.367 6.290 39.387 1.00 76.94 72 ASN A CA 1
ATOM 571 C C . ASN A 1 72 ? -15.589 5.020 40.238 1.00 76.94 72 ASN A C 1
ATOM 573 O O . ASN A 1 72 ? -16.729 4.736 40.609 1.00 76.94 72 ASN A O 1
ATOM 577 N N . TYR A 1 73 ? -14.519 4.281 40.547 1.00 60.47 73 TYR A N 1
ATOM 578 C CA . TYR A 1 73 ? -14.475 3.111 41.435 1.00 60.47 73 TYR A CA 1
ATOM 579 C C . TYR A 1 73 ? -13.480 3.349 42.573 1.00 60.47 73 TYR A C 1
ATOM 581 O O . TYR A 1 73 ? -13.715 2.795 43.671 1.00 60.47 73 TYR A O 1
#

Foldseek 3Di:
DPPDPVVVVVVVVVVVVVVVLVVVQVVVCVVPVDGPVVSVVVVCCVVVVVVVVVVVVVVVVVVVVVVVVVVVD

Radius of gyration: 20.1 Å; chains: 1; bounding box: 48×18×60 Å

pLDDT: mean 80.53, std 9.78, range [47.47, 91.38]

Sequence (73 aa):
MKKNRFSKLIVALIVLLNTGFAIGVLYVFLRVGSEPTALVAAWFAFTTGELWMLAGIKKSKLKKEENYERENY

Secondary structure (DSSP, 8-state):
--TTHHHHHHHHHHHHHHHHHHHHHHHHHHHHSS--HHHHHHHHHHHHHHHHHHHHHHHHHHHHHHHHHHH--